Protein AF-A0A4Y7RLV1-F1 (afdb_monomer_lite)

pLDDT: mean 74.14, std 16.95, range [37.88, 89.88]

Secondary structure (DSSP, 8-state):
-------TTTT----TT-EEE-TTT--EEEEEEEEE--S-EE-TTT--EE-EEEEEETTS-EEEEETTT--EEEE---

Foldseek 3Di:
DPDPPPDVVVVPPPPQADFDQDPVVRDTWGFDDKDKDPWADQDPVPRDTAIWIWTQTPQRKIWIAGPPPRDIDIDHDD

Structure (mmCIF, N/CA/C/O backbone):
data_AF-A0A4Y7RLV1-F1
#
_entry.id   AF-A0A4Y7RLV1-F1
#
loop_
_atom_site.group_PDB
_atom_site.id
_atom_site.type_symbol
_atom_site.label_atom_id
_atom_site.label_alt_id
_atom_site.label_comp_id
_atom_site.label_asym_id
_atom_site.label_entity_id
_atom_site.label_seq_id
_atom_site.pdbx_PDB_ins_code
_atom_site.Cartn_x
_atom_site.Cartn_y
_atom_site.Cartn_z
_atom_site.occupancy
_atom_site.B_iso_or_equiv
_atom_site.auth_seq_id
_atom_site.auth_comp_id
_atom_site.auth_asym_id
_atom_site.auth_atom_id
_atom_site.pdbx_PDB_model_num
ATOM 1 N N . MET A 1 1 ? 15.498 25.582 -22.489 1.00 38.34 1 MET A N 1
ATOM 2 C CA . MET A 1 1 ? 15.296 25.702 -21.029 1.00 38.34 1 MET A CA 1
ATOM 3 C C . MET A 1 1 ? 16.126 24.60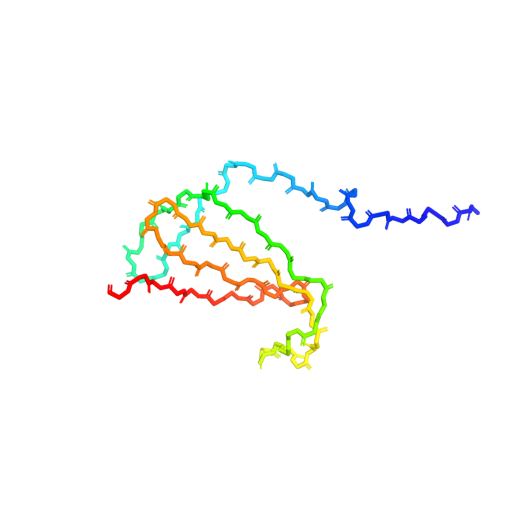7 -20.378 1.00 38.34 1 MET A C 1
ATOM 5 O O . MET A 1 1 ? 15.989 23.473 -20.827 1.00 38.34 1 MET A O 1
ATOM 9 N N . PRO A 1 2 ? 17.042 24.911 -19.443 1.00 37.88 2 PRO A N 1
ATOM 10 C CA . PRO A 1 2 ? 17.844 23.879 -18.797 1.00 37.88 2 PRO A CA 1
ATOM 11 C C . PRO A 1 2 ? 16.908 23.004 -17.960 1.00 37.88 2 PRO A C 1
ATOM 13 O O . PRO A 1 2 ? 16.076 23.524 -17.220 1.00 37.88 2 PRO A O 1
ATOM 16 N N . GLY A 1 3 ? 16.991 21.687 -18.154 1.00 45.25 3 GLY A N 1
ATOM 17 C CA . GLY A 1 3 ? 16.128 20.717 -17.491 1.00 45.25 3 GLY A CA 1
ATOM 18 C C . GLY A 1 3 ? 16.270 20.827 -15.980 1.00 45.25 3 GLY A C 1
ATOM 19 O O . GLY A 1 3 ? 17.343 20.572 -15.437 1.00 45.25 3 GLY A O 1
ATOM 20 N N . HIS A 1 4 ? 15.187 21.221 -15.313 1.00 49.34 4 HIS A N 1
ATOM 21 C CA . HIS A 1 4 ? 15.094 21.129 -13.866 1.00 49.34 4 HIS A CA 1
ATOM 22 C C . HIS A 1 4 ? 15.236 19.654 -13.491 1.00 49.34 4 HIS A C 1
ATOM 24 O O . HIS A 1 4 ? 14.369 18.837 -13.802 1.00 49.34 4 HIS A O 1
ATOM 30 N N . VAL A 1 5 ? 16.353 19.313 -12.853 1.00 50.97 5 VAL A N 1
ATOM 31 C CA . VAL A 1 5 ? 16.501 18.042 -12.152 1.00 50.97 5 VAL A CA 1
ATOM 32 C C . VAL A 1 5 ? 15.519 18.104 -10.990 1.00 50.97 5 VAL A C 1
ATOM 34 O O . VAL A 1 5 ? 15.761 18.793 -10.006 1.00 50.97 5 VAL A O 1
ATOM 37 N N . VAL A 1 6 ? 14.364 17.462 -11.151 1.00 46.22 6 VAL A N 1
ATOM 38 C CA . VAL A 1 6 ? 13.374 17.327 -10.081 1.00 46.22 6 VAL A CA 1
ATOM 39 C C . VAL A 1 6 ? 13.973 16.367 -9.056 1.00 46.22 6 VAL A C 1
ATOM 41 O O . VAL A 1 6 ? 14.019 15.158 -9.293 1.00 46.22 6 VAL A O 1
ATOM 44 N N . ASP A 1 7 ? 14.491 16.896 -7.944 1.00 43.75 7 ASP A N 1
ATOM 45 C CA . ASP A 1 7 ? 14.928 16.066 -6.824 1.00 43.75 7 ASP A CA 1
ATOM 46 C C . ASP A 1 7 ? 13.687 15.340 -6.288 1.00 43.75 7 ASP A C 1
ATOM 48 O O . ASP A 1 7 ? 12.637 15.938 -6.058 1.00 43.75 7 ASP A O 1
ATOM 52 N N . SER A 1 8 ? 13.769 14.023 -6.103 1.00 48.00 8 SER A N 1
ATOM 53 C CA . SER A 1 8 ? 12.651 13.240 -5.560 1.00 48.00 8 SER A CA 1
ATOM 54 C C . SER A 1 8 ? 12.180 13.715 -4.175 1.00 48.00 8 SER A C 1
ATOM 56 O O . SER A 1 8 ? 11.067 13.382 -3.769 1.00 48.00 8 SER A O 1
ATOM 58 N N . ARG A 1 9 ? 12.989 14.526 -3.478 1.00 49.84 9 ARG A N 1
ATOM 59 C CA . ARG A 1 9 ? 12.616 15.245 -2.254 1.00 49.84 9 ARG A CA 1
ATOM 60 C C . ARG A 1 9 ? 11.636 16.399 -2.501 1.00 49.84 9 ARG A C 1
ATOM 62 O O . ARG A 1 9 ? 10.782 16.622 -1.649 1.00 49.84 9 ARG A O 1
ATOM 69 N N . ASP A 1 10 ? 11.672 17.049 -3.665 1.00 38.31 10 ASP A N 1
ATOM 70 C CA . ASP A 1 10 ? 10.719 18.106 -4.054 1.00 38.31 10 ASP A CA 1
ATOM 71 C C . ASP A 1 10 ? 9.336 17.549 -4.434 1.00 38.31 10 ASP A C 1
ATOM 73 O O . ASP A 1 10 ? 8.342 18.273 -4.468 1.00 38.31 10 ASP A O 1
ATOM 77 N N . LEU A 1 11 ? 9.241 16.237 -4.673 1.00 43.84 11 LEU A N 1
ATOM 78 C CA . LEU A 1 11 ? 7.978 15.520 -4.873 1.00 43.84 11 LEU A CA 1
ATOM 79 C C . LEU A 1 11 ? 7.366 15.000 -3.564 1.00 43.84 11 LEU A C 1
ATOM 81 O O . LEU A 1 11 ? 6.311 14.357 -3.595 1.00 43.84 11 LEU A O 1
ATOM 85 N N . ALA A 1 12 ? 7.989 15.260 -2.409 1.00 41.47 12 ALA A N 1
ATOM 86 C CA . ALA A 1 12 ? 7.433 14.893 -1.115 1.00 41.47 12 ALA A CA 1
ATOM 87 C C . ALA A 1 12 ? 6.239 15.802 -0.793 1.00 41.47 12 ALA A C 1
ATOM 89 O O . ALA A 1 12 ? 6.346 16.805 -0.091 1.00 41.47 12 ALA A O 1
ATOM 90 N N . ILE A 1 13 ? 5.059 15.454 -1.311 1.00 42.97 13 ILE A N 1
ATOM 91 C CA . ILE A 1 13 ? 3.829 16.115 -0.894 1.00 42.97 13 ILE A CA 1
ATOM 92 C C . ILE A 1 13 ? 3.527 15.649 0.532 1.00 42.97 13 ILE A C 1
ATOM 94 O O . ILE A 1 13 ? 2.941 14.584 0.746 1.00 42.97 13 ILE A O 1
ATOM 98 N N . PHE A 1 14 ? 3.938 16.450 1.515 1.00 44.00 14 PHE A N 1
ATOM 99 C CA . PHE A 1 14 ? 3.663 16.242 2.935 1.00 44.00 14 PHE A CA 1
ATOM 100 C C . PHE A 1 14 ? 2.161 16.389 3.224 1.00 44.00 14 PHE A C 1
ATOM 102 O O . PHE A 1 14 ? 1.685 17.371 3.788 1.00 44.00 14 PHE A O 1
ATOM 109 N N . PHE A 1 15 ? 1.369 15.384 2.854 1.00 44.50 15 PHE A N 1
ATOM 110 C CA . PHE A 1 15 ? -0.019 15.268 3.282 1.00 44.50 15 PHE A CA 1
ATOM 111 C C . PHE A 1 15 ? -0.050 14.724 4.714 1.00 44.50 15 PHE A C 1
ATOM 113 O O . PHE A 1 15 ? -0.225 13.523 4.940 1.00 44.50 15 PHE A O 1
ATOM 120 N N . ASN A 1 16 ? 0.140 15.608 5.691 1.00 48.91 16 ASN A N 1
ATOM 121 C CA . ASN A 1 16 ? 0.174 15.255 7.115 1.00 48.91 16 ASN A CA 1
ATOM 122 C C . ASN A 1 16 ? -1.206 14.957 7.737 1.00 48.91 16 ASN A C 1
ATOM 124 O O . ASN A 1 16 ? -1.274 14.600 8.903 1.00 48.91 16 ASN A O 1
ATOM 128 N N . ASN A 1 17 ? -2.302 15.039 6.968 1.00 5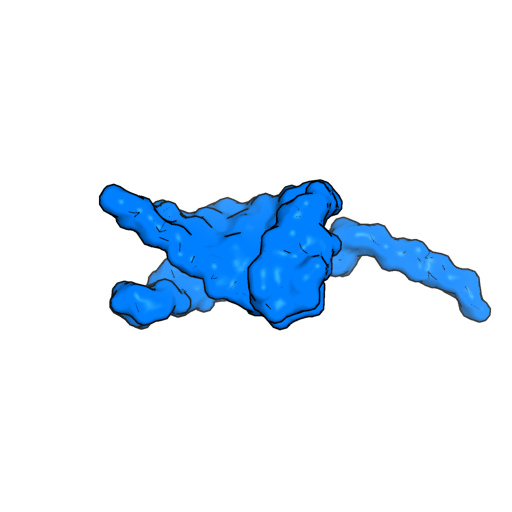1.59 17 ASN A N 1
ATOM 129 C CA . ASN A 1 17 ? -3.673 14.846 7.474 1.00 51.59 17 ASN A CA 1
ATOM 130 C C . ASN A 1 17 ? -4.562 13.934 6.605 1.00 51.59 17 ASN A C 1
ATOM 132 O O . ASN A 1 17 ? -5.789 13.998 6.684 1.00 51.59 17 ASN A O 1
ATOM 136 N N . LYS A 1 18 ? -3.992 13.066 5.757 1.00 64.31 18 LYS A N 1
ATOM 137 C CA . LYS A 1 18 ? -4.817 12.091 5.022 1.00 64.31 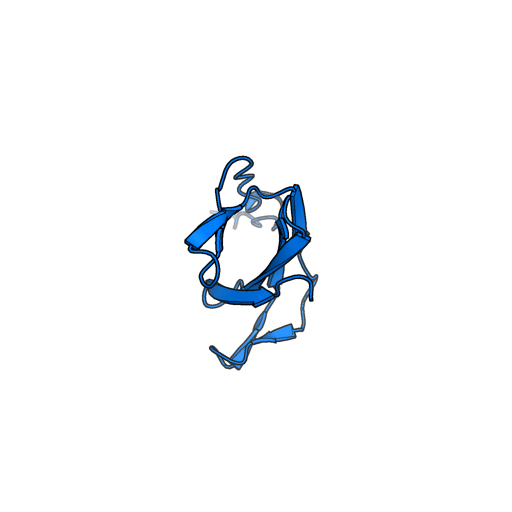18 LYS A CA 1
ATOM 138 C C . LYS A 1 18 ? -5.312 11.005 5.983 1.00 64.31 18 LYS A C 1
ATOM 140 O O . LYS A 1 18 ? -4.525 10.220 6.502 1.00 64.31 18 LYS A O 1
ATOM 145 N N . GLY A 1 19 ? -6.624 10.977 6.218 1.00 66.25 19 GLY A N 1
ATOM 146 C CA . GLY A 1 19 ? -7.306 9.841 6.829 1.00 66.25 19 GLY A CA 1
ATOM 147 C C . GLY A 1 19 ? -7.379 8.687 5.831 1.00 66.25 19 GLY A C 1
ATOM 148 O O . GLY A 1 19 ? -7.899 8.836 4.726 1.00 66.25 19 GLY A O 1
ATOM 149 N N . TYR A 1 20 ? -6.855 7.533 6.216 1.00 77.12 20 TYR A N 1
ATOM 150 C CA . TYR A 1 20 ? -6.813 6.319 5.415 1.00 77.12 20 TYR A CA 1
ATOM 151 C C . TYR A 1 20 ? -8.017 5.449 5.781 1.00 77.12 20 TYR A C 1
ATOM 153 O O . TYR A 1 20 ? -8.100 4.927 6.889 1.00 77.12 20 TYR A O 1
ATOM 161 N N . LYS A 1 21 ? -8.984 5.307 4.867 1.00 79.06 21 LYS A N 1
ATOM 162 C CA . LYS A 1 21 ? -10.162 4.460 5.100 1.00 79.06 21 LYS A CA 1
ATOM 163 C C . LYS A 1 21 ? -9.775 2.988 4.989 1.00 79.06 21 LYS A C 1
ATOM 165 O O . LYS A 1 21 ? -9.522 2.507 3.886 1.00 79.06 21 LYS A O 1
ATOM 170 N N . ASN A 1 22 ? -9.763 2.281 6.115 1.00 80.19 22 ASN A N 1
ATOM 171 C CA . ASN A 1 22 ? -9.488 0.851 6.134 1.00 80.19 22 ASN A CA 1
ATOM 172 C C . ASN A 1 22 ? -10.632 0.095 5.430 1.00 80.19 22 ASN A C 1
ATOM 174 O O . ASN A 1 22 ? -11.790 0.222 5.841 1.00 80.19 22 ASN A O 1
ATOM 178 N N . PRO A 1 23 ? -10.347 -0.693 4.376 1.00 79.62 23 PRO A N 1
ATOM 179 C CA . PRO A 1 23 ? -11.380 -1.380 3.608 1.00 79.62 23 PRO A CA 1
ATOM 180 C C . PRO A 1 23 ? -12.107 -2.466 4.414 1.00 79.62 23 PRO A C 1
ATOM 182 O O . PRO A 1 23 ? -13.260 -2.762 4.113 1.00 79.62 23 PRO A O 1
ATOM 185 N N . LYS A 1 24 ? -11.473 -3.034 5.450 1.00 80.31 24 LYS A N 1
ATOM 186 C CA . LYS A 1 24 ? -12.065 -4.079 6.298 1.00 80.31 24 LYS A CA 1
ATOM 187 C C . LYS A 1 24 ? -12.947 -3.496 7.399 1.00 80.31 24 LYS A C 1
ATOM 189 O O . LYS A 1 24 ? -14.103 -3.879 7.528 1.00 80.31 24 LYS A O 1
ATOM 194 N N . SER A 1 25 ? -12.413 -2.564 8.189 1.00 75.88 25 SER A N 1
ATOM 195 C CA . SER A 1 25 ? -13.141 -1.988 9.330 1.00 75.88 25 SER A CA 1
ATOM 196 C C . SER A 1 25 ? -14.060 -0.826 8.938 1.00 75.88 25 SER A C 1
ATOM 198 O O . SER A 1 25 ? -14.877 -0.401 9.746 1.00 75.88 25 SER A O 1
ATOM 200 N N . LYS A 1 26 ? -13.931 -0.290 7.713 1.00 77.06 26 LYS A N 1
ATOM 201 C CA . LYS A 1 26 ? -14.604 0.928 7.216 1.00 77.06 26 LYS A CA 1
ATOM 202 C C . LYS A 1 26 ? -14.330 2.190 8.051 1.00 77.06 26 LYS A C 1
ATOM 204 O O . LYS A 1 26 ? -14.938 3.227 7.789 1.00 77.06 26 LYS A O 1
ATOM 209 N N . VAL A 1 27 ? -13.398 2.127 9.003 1.00 80.75 27 VAL A N 1
ATOM 210 C CA . VAL A 1 27 ? -12.989 3.243 9.861 1.00 80.75 27 VAL A CA 1
ATOM 211 C C . VAL A 1 27 ? -11.851 4.022 9.200 1.00 80.75 27 VAL A C 1
ATOM 213 O O . VAL A 1 27 ? -11.019 3.456 8.489 1.00 80.75 27 VAL A O 1
ATOM 216 N N . PHE A 1 28 ? -11.814 5.332 9.439 1.00 83.25 28 PHE A N 1
ATOM 217 C CA . PHE A 1 28 ? -10.680 6.170 9.065 1.00 83.25 28 PHE A CA 1
ATOM 218 C C . PHE A 1 28 ? -9.551 6.029 10.083 1.00 83.25 28 PHE A C 1
ATOM 220 O O . PHE A 1 28 ? -9.743 6.220 11.284 1.00 83.25 28 PHE A O 1
ATOM 227 N N . GLU A 1 29 ? -8.365 5.719 9.584 1.00 86.75 29 GLU A N 1
ATOM 228 C CA . GLU A 1 29 ? -7.145 5.589 10.365 1.00 86.75 29 GLU A CA 1
ATOM 229 C C . GLU A 1 29 ? -6.212 6.749 10.023 1.00 86.75 29 GLU A C 1
ATOM 231 O O . GLU A 1 29 ? -6.098 7.160 8.865 1.00 86.75 29 GLU A O 1
ATOM 236 N N . LYS A 1 30 ? -5.578 7.333 11.039 1.00 85.56 30 LYS A N 1
ATOM 237 C CA . LYS A 1 30 ? -4.651 8.448 10.836 1.00 85.56 30 LYS A CA 1
ATOM 238 C C . LYS A 1 30 ? -3.276 7.888 10.513 1.00 85.56 30 LYS A C 1
ATOM 240 O O . LYS A 1 30 ? -2.855 6.910 11.128 1.00 85.56 30 LYS A O 1
ATOM 245 N N . LYS A 1 31 ? -2.585 8.510 9.559 1.00 86.56 31 LYS A N 1
ATOM 246 C CA . LYS A 1 31 ? -1.166 8.250 9.304 1.00 86.56 31 LYS A CA 1
ATOM 247 C C . LYS A 1 31 ? -0.360 8.604 10.552 1.00 86.56 31 LYS A C 1
ATOM 249 O O . LYS A 1 31 ? -0.500 9.711 11.058 1.00 86.56 31 LYS A O 1
ATOM 254 N N . ASP A 1 32 ? 0.450 7.660 11.006 1.00 86.12 32 ASP A N 1
ATOM 255 C CA . ASP A 1 32 ? 1.366 7.818 12.136 1.00 86.12 32 ASP A CA 1
ATOM 256 C C . ASP A 1 32 ? 2.816 7.889 11.639 1.00 86.12 32 ASP A C 1
ATOM 258 O O . ASP A 1 32 ? 3.547 8.821 11.955 1.00 86.12 32 ASP A O 1
ATOM 262 N N . GLN A 1 33 ? 3.204 6.969 10.749 1.00 86.06 33 GLN A N 1
ATOM 263 C CA . GLN A 1 33 ? 4.522 6.963 10.106 1.00 86.06 33 GLN A CA 1
ATOM 264 C C . GLN A 1 33 ? 4.404 6.738 8.600 1.00 86.06 33 GLN A C 1
ATOM 266 O O . GLN A 1 33 ? 3.500 6.046 8.129 1.00 86.06 33 GLN A O 1
ATOM 271 N N . GLU A 1 34 ? 5.349 7.292 7.846 1.00 88.31 34 GLU A N 1
ATOM 272 C CA . GLU A 1 34 ? 5.464 7.145 6.396 1.00 88.31 34 GLU A CA 1
ATOM 273 C C . GLU A 1 34 ? 6.921 6.892 6.021 1.00 88.31 34 GLU A C 1
ATOM 275 O O . GLU A 1 34 ? 7.817 7.583 6.501 1.00 88.31 34 GLU A O 1
ATOM 280 N N . TYR A 1 35 ? 7.156 5.891 5.179 1.00 86.75 35 TYR A N 1
ATOM 281 C CA . TYR A 1 35 ? 8.480 5.554 4.674 1.00 86.75 35 TYR A CA 1
ATOM 282 C C . TYR A 1 35 ? 8.416 5.122 3.212 1.00 86.75 35 TYR A C 1
ATOM 284 O O . TYR A 1 35 ? 7.428 4.552 2.745 1.00 86.75 35 TYR A O 1
ATOM 292 N N . PHE A 1 36 ? 9.497 5.394 2.488 1.00 85.06 36 PHE A N 1
ATOM 293 C CA . PHE A 1 36 ? 9.642 5.090 1.071 1.00 85.06 36 PHE A CA 1
ATOM 294 C C . PHE A 1 36 ? 10.753 4.063 0.885 1.00 85.06 36 PHE A C 1
ATOM 296 O O . PHE A 1 36 ? 11.818 4.183 1.481 1.00 85.06 36 PHE A O 1
ATOM 303 N N . THR A 1 37 ? 10.512 3.041 0.068 1.00 82.00 37 THR A N 1
ATOM 304 C CA . THR A 1 37 ? 11.569 2.092 -0.315 1.00 82.00 37 THR A CA 1
ATOM 305 C C . THR A 1 37 ? 12.427 2.687 -1.432 1.00 82.00 37 THR A C 1
ATOM 307 O O . THR A 1 37 ? 11.853 3.257 -2.362 1.00 82.00 37 THR A O 1
ATOM 310 N N . GLU A 1 38 ? 13.747 2.492 -1.393 1.00 66.81 38 GLU A N 1
ATOM 311 C CA . GLU A 1 38 ? 14.694 3.110 -2.337 1.00 66.81 38 GLU A CA 1
ATOM 312 C C . GLU A 1 38 ? 14.466 2.693 -3.799 1.00 66.81 38 GLU A C 1
ATOM 314 O O . GLU A 1 38 ? 14.318 3.570 -4.640 1.00 66.81 38 GLU A O 1
ATOM 319 N N . GLU A 1 39 ? 14.317 1.398 -4.097 1.00 6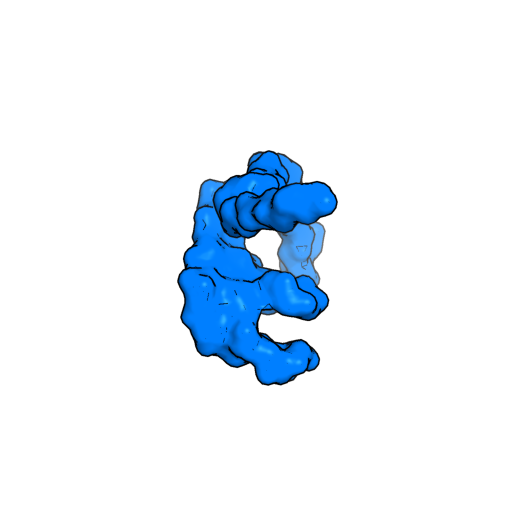3.50 39 GLU A N 1
ATOM 320 C CA . GLU A 1 39 ? 13.756 0.838 -5.341 1.00 63.50 39 GLU A CA 1
ATOM 321 C C . GLU A 1 39 ? 13.721 -0.699 -5.232 1.00 63.50 39 GLU A C 1
ATOM 323 O O . GLU A 1 39 ? 14.449 -1.279 -4.432 1.00 63.50 39 GLU A O 1
ATOM 328 N N . GLY A 1 40 ? 12.866 -1.382 -6.007 1.00 60.06 40 GLY A N 1
ATOM 329 C CA . GLY A 1 40 ? 13.057 -2.822 -6.268 1.00 60.06 40 GLY A CA 1
ATOM 330 C C . GLY A 1 40 ? 11.930 -3.784 -5.886 1.00 60.06 40 GLY A C 1
ATOM 331 O O . GLY A 1 40 ? 12.026 -4.973 -6.187 1.00 60.06 40 GLY A O 1
ATOM 332 N N . SER A 1 41 ? 10.822 -3.331 -5.298 1.00 67.12 41 SER A N 1
ATOM 333 C CA . SER A 1 41 ? 9.733 -4.258 -4.968 1.00 67.12 41 SER A CA 1
ATOM 334 C C . SER A 1 41 ? 8.743 -4.424 -6.127 1.00 67.12 41 SER A C 1
ATOM 336 O O . SER A 1 41 ? 7.898 -3.557 -6.347 1.00 67.12 41 SER A O 1
ATOM 338 N N . TYR A 1 42 ? 8.799 -5.572 -6.812 1.00 81.44 42 TYR A N 1
ATOM 339 C CA . TYR A 1 42 ? 7.877 -5.952 -7.895 1.00 81.44 42 TYR A CA 1
ATOM 340 C C . TYR A 1 42 ? 6.406 -5.728 -7.512 1.00 81.44 42 TYR A C 1
ATOM 342 O O . TYR A 1 42 ? 5.917 -6.298 -6.531 1.00 81.44 42 TYR A O 1
ATOM 350 N N . CYS A 1 43 ? 5.681 -4.893 -8.254 1.00 84.69 43 CYS A N 1
ATOM 351 C CA . CYS A 1 43 ? 4.245 -4.720 -8.073 1.00 84.69 43 CYS A CA 1
ATOM 352 C C . CYS A 1 43 ? 3.479 -5.799 -8.848 1.00 84.69 43 CYS A C 1
ATOM 354 O O . CYS A 1 43 ? 3.550 -5.858 -10.070 1.00 84.69 43 CYS A O 1
ATOM 356 N N . LYS A 1 44 ? 2.676 -6.611 -8.149 1.00 84.81 44 LYS A N 1
ATOM 357 C CA . LYS A 1 44 ? 1.844 -7.644 -8.791 1.00 84.81 44 LYS A CA 1
ATOM 358 C C . LYS A 1 44 ? 0.726 -7.075 -9.672 1.00 84.81 44 LYS A C 1
ATOM 360 O O . LYS A 1 44 ? 0.252 -7.793 -10.540 1.00 84.81 44 LYS A O 1
ATOM 365 N N . ALA A 1 45 ? 0.303 -5.830 -9.443 1.00 85.75 45 ALA A N 1
ATOM 366 C CA . ALA A 1 45 ? -0.783 -5.206 -10.194 1.00 85.75 45 ALA A CA 1
ATOM 367 C C . ALA A 1 45 ? -0.322 -4.650 -11.550 1.00 85.75 45 ALA A C 1
ATOM 369 O O . ALA A 1 45 ? -0.994 -4.866 -12.550 1.00 85.75 45 ALA A O 1
ATOM 370 N N . CYS A 1 46 ? 0.817 -3.948 -11.599 1.00 85.88 46 CYS A N 1
ATOM 371 C CA . CYS A 1 46 ? 1.310 -3.334 -12.840 1.00 85.88 46 CYS A CA 1
ATOM 372 C C . CYS A 1 46 ? 2.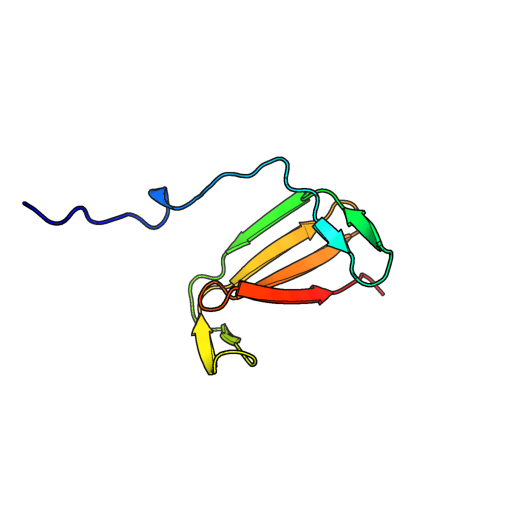539 -4.015 -13.453 1.00 85.88 46 CYS A C 1
ATOM 374 O O . CYS A 1 46 ? 2.948 -3.631 -14.540 1.00 85.88 46 CYS A O 1
ATOM 376 N N . GLY A 1 47 ? 3.153 -4.987 -12.775 1.00 84.94 47 GLY A N 1
ATOM 377 C CA . GLY A 1 47 ? 4.326 -5.710 -13.274 1.00 84.94 47 GLY A CA 1
ATOM 378 C C . GLY A 1 47 ? 5.648 -4.937 -13.198 1.00 84.94 47 GLY A C 1
ATOM 379 O O . GLY A 1 47 ? 6.700 -5.499 -13.486 1.00 84.94 47 GLY A O 1
ATOM 380 N N . PHE A 1 48 ? 5.634 -3.668 -12.780 1.00 82.81 48 PHE A N 1
ATOM 381 C CA . PHE A 1 48 ? 6.844 -2.857 -12.662 1.00 82.81 48 PHE A CA 1
ATOM 382 C C . PHE A 1 48 ? 7.513 -3.021 -11.295 1.00 82.81 48 PHE A C 1
ATOM 384 O O . PHE A 1 48 ? 6.856 -3.137 -10.254 1.00 82.81 48 PHE A O 1
ATOM 391 N N . HIS A 1 49 ? 8.844 -2.971 -11.289 1.00 82.31 49 HIS A N 1
ATOM 392 C CA . HIS A 1 49 ? 9.605 -2.733 -10.069 1.00 82.31 49 HIS A CA 1
ATOM 393 C C . HIS A 1 49 ? 9.518 -1.248 -9.749 1.00 82.31 49 HIS A C 1
ATOM 395 O O . HIS A 1 49 ? 10.035 -0.416 -10.486 1.00 82.31 49 HIS A O 1
ATOM 401 N N . SER A 1 50 ? 8.830 -0.919 -8.661 1.00 78.19 50 SER A N 1
ATOM 402 C CA . SER A 1 50 ? 8.633 0.464 -8.249 1.00 78.19 50 SER A CA 1
ATOM 403 C C . SER A 1 50 ? 9.055 0.661 -6.807 1.00 78.19 50 SER A C 1
ATOM 405 O O . SER A 1 50 ? 9.014 -0.261 -5.982 1.00 78.19 50 SER A O 1
ATOM 407 N N . ARG A 1 51 ? 9.350 1.913 -6.466 1.00 82.06 51 ARG A N 1
ATOM 408 C CA . ARG A 1 51 ? 9.306 2.353 -5.074 1.00 82.06 51 ARG A CA 1
ATOM 409 C C . ARG A 1 51 ? 7.902 2.145 -4.513 1.00 82.06 51 ARG A C 1
ATOM 411 O O . ARG A 1 51 ? 6.900 2.188 -5.240 1.00 82.06 51 ARG A O 1
ATOM 418 N N . ARG A 1 52 ? 7.826 1.906 -3.211 1.00 84.38 52 ARG A N 1
ATOM 419 C CA . ARG A 1 52 ? 6.579 1.784 -2.466 1.00 84.38 52 ARG A CA 1
ATOM 420 C C . ARG A 1 52 ? 6.557 2.831 -1.368 1.00 84.38 52 ARG A C 1
ATOM 422 O O . ARG A 1 52 ? 7.546 2.997 -0.660 1.00 84.38 52 ARG A O 1
ATOM 429 N N . CYS A 1 53 ? 5.422 3.502 -1.229 1.00 87.25 53 CYS A N 1
ATOM 430 C CA . CYS A 1 53 ? 5.105 4.282 -0.043 1.00 87.25 53 CYS A CA 1
ATOM 431 C C . CYS A 1 53 ? 4.453 3.340 0.963 1.00 87.25 53 CYS A C 1
ATOM 433 O O . CYS A 1 53 ? 3.482 2.654 0.639 1.00 87.25 53 CYS A O 1
ATOM 435 N N . ILE A 1 54 ? 5.007 3.265 2.163 1.00 88.75 54 ILE A N 1
ATOM 436 C CA . ILE A 1 54 ? 4.489 2.429 3.230 1.00 88.75 54 ILE A CA 1
ATOM 437 C C . ILE A 1 54 ? 4.094 3.330 4.388 1.00 88.75 54 ILE A C 1
ATOM 439 O O . ILE A 1 54 ? 4.882 4.132 4.879 1.00 88.75 54 ILE A O 1
ATOM 443 N N . ILE A 1 55 ? 2.849 3.182 4.817 1.00 88.81 55 ILE A N 1
ATOM 444 C CA . ILE A 1 55 ? 2.220 4.024 5.818 1.00 88.81 55 ILE A CA 1
ATOM 445 C C . ILE A 1 55 ? 1.801 3.148 6.978 1.00 88.81 55 ILE A C 1
ATOM 447 O O . ILE A 1 55 ? 0.990 2.242 6.798 1.00 88.81 55 ILE A O 1
ATOM 451 N N . ARG A 1 56 ? 2.313 3.433 8.171 1.00 89.31 56 ARG A N 1
ATOM 452 C CA . ARG A 1 56 ? 1.761 2.883 9.410 1.00 89.31 56 ARG A CA 1
ATOM 453 C C . ARG A 1 56 ? 0.745 3.858 9.963 1.00 89.31 56 ARG A C 1
ATOM 455 O O . ARG A 1 56 ? 0.956 5.070 9.964 1.00 89.31 56 ARG A O 1
ATOM 462 N N . THR A 1 57 ? -0.377 3.318 10.397 1.00 88.44 57 THR A N 1
ATOM 463 C CA . THR A 1 57 ? -1.472 4.093 10.964 1.00 88.44 57 THR A CA 1
ATOM 464 C C . THR A 1 57 ? -1.472 4.014 12.484 1.00 88.44 57 THR A C 1
ATOM 466 O O . THR A 1 57 ? -0.923 3.081 13.069 1.00 88.44 57 THR A O 1
ATOM 469 N N . ASN A 1 58 ? -2.186 4.938 13.122 1.00 87.25 58 ASN A N 1
ATOM 470 C CA . ASN A 1 58 ? -2.375 4.971 14.572 1.00 87.25 58 ASN A CA 1
ATOM 471 C C . ASN A 1 58 ? -3.080 3.725 15.147 1.00 87.25 58 ASN A C 1
ATOM 473 O O . ASN A 1 58 ? -3.083 3.530 16.358 1.00 87.25 58 ASN A O 1
ATOM 477 N N . LYS A 1 59 ? -3.704 2.896 14.301 1.00 85.69 59 LYS A N 1
ATOM 478 C CA . LYS A 1 59 ? -4.322 1.620 14.693 1.00 85.69 59 LYS A CA 1
ATOM 479 C C . LYS A 1 59 ? -3.430 0.404 14.421 1.00 85.69 59 LYS A C 1
AT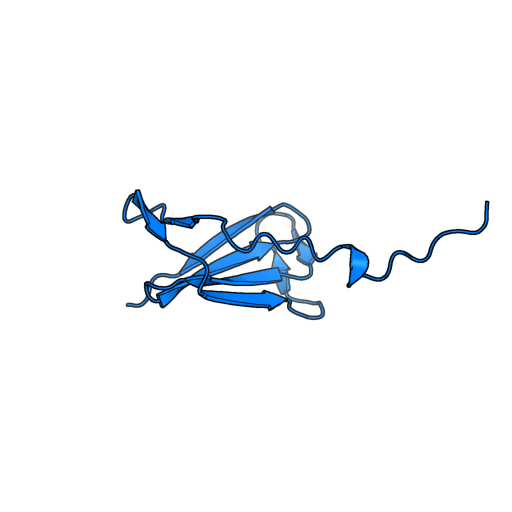OM 481 O O . LYS A 1 59 ? -3.893 -0.726 14.521 1.00 85.69 59 LYS A O 1
ATOM 486 N N . GLY A 1 60 ? -2.173 0.621 14.037 1.00 86.88 60 GLY A N 1
ATOM 487 C CA . GLY A 1 60 ? -1.217 -0.442 13.727 1.00 86.88 60 GLY A CA 1
ATOM 488 C C . GLY A 1 60 ? -1.368 -1.044 12.327 1.00 86.88 60 GLY A C 1
ATOM 489 O O . GLY A 1 60 ? -0.552 -1.881 11.940 1.00 86.88 60 GLY A O 1
ATOM 490 N N . SER A 1 61 ? -2.355 -0.624 11.523 1.00 89.06 61 SER A N 1
ATOM 491 C CA . SER A 1 61 ? -2.436 -1.061 10.125 1.00 89.06 61 SER A CA 1
ATOM 492 C C . SER A 1 61 ? -1.282 -0.491 9.315 1.00 89.06 61 SER A C 1
ATOM 494 O O . SER A 1 61 ? -0.880 0.657 9.507 1.00 89.06 61 SER A O 1
ATOM 496 N N . THR A 1 62 ? -0.809 -1.273 8.353 1.00 89.88 62 THR A N 1
ATOM 497 C CA . THR A 1 62 ? 0.180 -0.866 7.361 1.00 89.88 62 THR A CA 1
ATOM 498 C C . THR A 1 62 ? -0.466 -0.802 5.979 1.00 89.88 62 THR A C 1
ATOM 500 O O . THR A 1 62 ? -1.012 -1.794 5.497 1.00 89.88 62 THR A O 1
ATOM 503 N N . VAL A 1 63 ? -0.378 0.348 5.319 1.00 89.19 63 VAL A N 1
ATOM 504 C CA . VAL A 1 63 ? -0.820 0.563 3.938 1.00 89.19 63 VAL A CA 1
ATOM 505 C C . VAL A 1 63 ? 0.410 0.630 3.049 1.00 89.19 63 VAL A C 1
ATOM 507 O O . VAL A 1 63 ? 1.280 1.465 3.263 1.00 89.19 63 VAL A O 1
ATOM 510 N N . ILE A 1 64 ? 0.498 -0.244 2.054 1.00 88.81 64 ILE A N 1
ATOM 511 C CA . ILE A 1 64 ? 1.604 -0.287 1.095 1.00 88.81 64 ILE A CA 1
ATOM 512 C C . ILE A 1 64 ? 1.063 0.167 -0.253 1.00 88.81 64 ILE A C 1
ATOM 514 O O . ILE A 1 64 ? 0.184 -0.487 -0.803 1.00 88.81 64 ILE A O 1
ATOM 518 N N . THR A 1 65 ? 1.591 1.260 -0.786 1.00 88.50 65 THR A N 1
ATOM 519 C CA . THR A 1 65 ? 1.169 1.856 -2.054 1.00 88.50 65 THR A CA 1
ATOM 520 C C . THR A 1 65 ? 2.281 1.737 -3.089 1.00 88.50 65 THR A C 1
ATOM 522 O O . THR A 1 65 ? 3.402 2.188 -2.848 1.00 88.50 65 THR A O 1
ATOM 525 N N . CYS A 1 66 ? 1.985 1.152 -4.247 1.00 87.38 66 CYS A N 1
ATOM 526 C CA . CYS A 1 66 ? 2.871 1.179 -5.408 1.00 87.38 66 CYS A CA 1
ATOM 527 C C . CYS A 1 66 ? 2.917 2.595 -5.990 1.00 87.38 66 CYS A C 1
ATOM 529 O O . CYS A 1 66 ? 1.876 3.157 -6.323 1.00 87.38 66 CYS A O 1
ATOM 531 N N . LEU A 1 67 ? 4.115 3.163 -6.150 1.00 85.44 67 LEU A N 1
ATOM 532 C CA . LEU A 1 67 ? 4.258 4.511 -6.707 1.00 85.44 67 LEU A CA 1
ATOM 533 C C . LEU A 1 67 ? 4.170 4.568 -8.238 1.00 85.44 67 LEU A C 1
ATOM 535 O O . LEU A 1 67 ? 4.033 5.659 -8.777 1.00 85.44 67 LEU A O 1
ATOM 539 N N . SER A 1 68 ? 4.189 3.427 -8.936 1.00 84.81 68 SER A N 1
ATOM 540 C CA . SER A 1 68 ? 4.006 3.389 -10.396 1.00 84.81 68 SER A CA 1
ATOM 541 C C . SER A 1 68 ? 2.539 3.355 -10.828 1.00 84.81 68 SER A C 1
ATOM 543 O O . SER A 1 68 ? 2.184 4.024 -11.788 1.00 84.81 68 SER A O 1
ATOM 545 N N . CYS A 1 69 ? 1.682 2.577 -10.156 1.00 84.75 69 CYS A N 1
ATOM 546 C CA . CYS A 1 69 ? 0.272 2.411 -10.554 1.00 84.75 69 CYS A CA 1
ATOM 547 C C . CYS A 1 69 ? -0.744 2.842 -9.491 1.00 84.75 69 CYS A C 1
ATOM 549 O O . CYS A 1 69 ? -1.943 2.841 -9.754 1.00 84.75 69 CYS A O 1
ATOM 551 N N . GLY A 1 70 ? -0.291 3.183 -8.283 1.00 84.75 70 GLY A N 1
ATOM 552 C CA . GLY A 1 70 ? -1.171 3.567 -7.183 1.00 84.75 70 GLY A CA 1
ATOM 553 C C . GLY A 1 70 ? -1.891 2.403 -6.496 1.00 84.75 70 GLY A C 1
ATOM 554 O O . GLY A 1 70 ? -2.697 2.673 -5.607 1.00 84.75 70 GLY A O 1
ATOM 555 N N . ASP A 1 71 ? -1.605 1.145 -6.862 1.00 86.88 71 ASP A N 1
ATOM 556 C CA . ASP A 1 71 ? -2.152 -0.042 -6.189 1.00 86.88 71 ASP A CA 1
ATOM 557 C C . ASP A 1 71 ? -1.848 -0.019 -4.686 1.00 86.88 71 ASP A C 1
ATOM 559 O O . ASP A 1 71 ? -0.747 0.364 -4.275 1.00 86.88 71 ASP A O 1
ATOM 563 N N . ARG A 1 72 ? -2.828 -0.416 -3.864 1.00 87.38 72 ARG A N 1
ATOM 564 C CA . ARG A 1 72 ? -2.753 -0.336 -2.399 1.00 87.38 72 ARG A CA 1
ATOM 565 C C . ARG A 1 72 ? -3.035 -1.681 -1.758 1.00 87.38 72 ARG A C 1
ATOM 567 O O . ARG A 1 72 ? -4.124 -2.231 -1.886 1.00 87.38 72 ARG A O 1
ATOM 574 N N . VAL A 1 73 ? -2.096 -2.136 -0.939 1.00 87.81 73 VAL A N 1
ATOM 575 C CA . VAL A 1 73 ? -2.240 -3.331 -0.109 1.00 87.81 73 VAL A CA 1
ATOM 576 C C . VAL A 1 73 ? -2.388 -2.917 1.348 1.00 87.81 73 VAL A C 1
ATOM 578 O O . VAL A 1 73 ? -1.522 -2.239 1.901 1.00 87.81 73 VAL A O 1
ATOM 581 N N . TRP A 1 74 ? -3.470 -3.361 1.986 1.00 88.94 74 TRP A N 1
ATOM 582 C CA . TRP A 1 74 ? -3.713 -3.138 3.411 1.00 88.94 74 TRP A CA 1
ATOM 583 C C . TRP A 1 74 ? -3.316 -4.364 4.228 1.00 88.94 74 TRP A C 1
ATOM 585 O O . TRP A 1 74 ? -3.808 -5.466 3.982 1.00 88.94 74 TRP A O 1
ATOM 595 N N . LYS A 1 75 ? -2.470 -4.171 5.238 1.00 88.69 75 LYS A N 1
ATOM 596 C CA . LYS A 1 75 ? -2.124 -5.186 6.235 1.00 88.69 75 LYS A CA 1
ATOM 597 C C . LYS A 1 75 ? -2.613 -4.720 7.599 1.00 88.69 75 LYS A C 1
ATOM 599 O O . LYS A 1 75 ? -2.190 -3.676 8.082 1.00 88.69 75 LYS A O 1
ATOM 604 N N . THR A 1 76 ? -3.526 -5.470 8.197 1.00 82.69 76 THR A N 1
ATOM 605 C CA . THR A 1 76 ? -3.985 -5.246 9.573 1.00 82.69 76 THR A CA 1
ATOM 606 C C . THR A 1 76 ? -3.073 -5.996 10.546 1.00 82.69 76 THR A C 1
ATOM 608 O O . THR A 1 76 ? -2.609 -7.079 10.174 1.00 82.69 76 THR A O 1
ATOM 611 N N . PRO A 1 77 ? -2.811 -5.465 11.753 1.00 70.50 77 PRO A N 1
ATOM 612 C CA . PRO A 1 77 ? -2.219 -6.265 12.820 1.00 70.50 77 PRO A CA 1
ATOM 613 C C . PRO A 1 77 ? -3.157 -7.448 13.106 1.00 70.50 77 PRO A C 1
ATOM 615 O O . PRO A 1 77 ? -4.380 -7.287 13.043 1.00 70.50 77 PRO A O 1
ATOM 618 N N . GLY A 1 78 ? -2.570 -8.638 13.252 1.00 58.09 78 GLY A N 1
ATOM 619 C CA . GLY A 1 78 ? -3.287 -9.877 13.564 1.00 58.09 78 GLY A CA 1
ATOM 620 C C . GLY A 1 78 ? -3.709 -9.943 15.020 1.00 58.09 78 GLY A C 1
ATOM 621 O O . GLY A 1 78 ? -3.090 -9.222 15.834 1.00 58.09 78 GLY A O 1
#

Sequence (78 aa):
MPGHVVDSRDLAIFFNNKGYKNPKSKVFEKKDQEYFTEEGSYCKACGFHSRRCIIRTNKGSTVITCLSCGDRVWKTPG

Radius of gyration: 14.32 Å; chains: 1; bounding box: 32×36×36 Å